Protein AF-A0A5B0KKR2-F1 (afdb_monomer_lite)

Secondary structure (DSSP, 8-state):
---SS-TT--GGGSHHHHHHHHHHHHHHT--S-EEHHHHHHHHTTSTT--HHHHHHHHHHHHHTTSEEEETTEEEEPP--

Sequence (80 aa):
MSSIFLKDEAINKAPAIVGFEIARFLQNSGKSRISIFDVIDHFKREAWFSPNSFFYGVTFLYAVGLIDFEEPYLIARHAD

pLDDT: mean 89.52, std 11.22, range [47.09, 97.31]

Structure (mmCIF, N/CA/C/O backbone):
data_AF-A0A5B0KKR2-F1
#
_entry.id   AF-A0A5B0KKR2-F1
#
loop_
_atom_site.group_PDB
_atom_site.id
_atom_site.type_symbol
_atom_site.label_atom_id
_atom_site.label_alt_id
_atom_site.label_comp_id
_atom_site.label_asym_id
_atom_site.label_entity_id
_atom_site.label_seq_id
_atom_site.pdbx_PDB_ins_code
_atom_site.Cartn_x
_atom_site.Cartn_y
_atom_site.Cartn_z
_atom_site.occupancy
_atom_site.B_iso_or_equiv
_atom_site.auth_seq_id
_atom_site.auth_comp_id
_atom_site.auth_asym_id
_atom_site.auth_atom_id
_atom_site.pdbx_PDB_model_num
ATOM 1 N N . MET A 1 1 ? 4.244 -8.117 -35.538 1.00 47.78 1 MET A N 1
ATOM 2 C CA . MET A 1 1 ? 3.285 -8.484 -34.477 1.00 47.78 1 MET A CA 1
ATOM 3 C C . MET A 1 1 ? 3.754 -7.829 -33.196 1.00 47.78 1 MET A C 1
ATOM 5 O O . MET A 1 1 ? 4.822 -8.181 -32.714 1.00 47.78 1 MET A O 1
ATOM 9 N N . SER A 1 2 ? 3.024 -6.835 -32.698 1.00 59.59 2 SER A N 1
ATOM 10 C CA . SER A 1 2 ? 3.227 -6.323 -31.344 1.00 59.59 2 SER A CA 1
ATOM 11 C C . SER A 1 2 ? 2.876 -7.444 -30.368 1.00 59.59 2 SER A C 1
ATOM 13 O O . SER A 1 2 ? 1.727 -7.880 -30.313 1.00 59.59 2 SER A O 1
ATOM 15 N N . SER A 1 3 ? 3.878 -7.970 -29.669 1.00 64.12 3 SER A N 1
ATOM 16 C CA . SER A 1 3 ? 3.652 -8.879 -28.549 1.00 64.12 3 SER A CA 1
ATOM 17 C C . SER A 1 3 ? 2.875 -8.114 -27.482 1.00 64.12 3 SER A C 1
ATOM 19 O O . SER A 1 3 ? 3.335 -7.062 -27.050 1.00 64.12 3 SER A O 1
ATOM 21 N N . ILE A 1 4 ? 1.697 -8.607 -27.092 1.00 68.25 4 ILE A N 1
ATOM 22 C CA . ILE A 1 4 ? 0.899 -8.007 -26.006 1.00 68.25 4 ILE A CA 1
ATOM 23 C C . ILE A 1 4 ? 1.662 -8.107 -24.674 1.00 68.25 4 ILE A C 1
ATOM 25 O O . ILE A 1 4 ? 1.480 -7.270 -23.802 1.00 68.25 4 ILE A O 1
ATOM 29 N N . PHE A 1 5 ? 2.553 -9.095 -24.554 1.00 66.81 5 PHE A N 1
ATOM 30 C CA . PHE A 1 5 ? 3.396 -9.310 -23.385 1.00 66.81 5 PHE A CA 1
ATOM 31 C C . PHE A 1 5 ? 4.832 -8.889 -23.673 1.00 66.81 5 PHE A C 1
ATOM 33 O O . PHE A 1 5 ? 5.473 -9.399 -24.602 1.00 66.81 5 PHE A O 1
ATOM 40 N N . LEU A 1 6 ? 5.347 -7.974 -22.866 1.00 71.81 6 LEU A N 1
ATOM 41 C CA . LEU A 1 6 ? 6.751 -7.593 -22.881 1.00 71.81 6 LEU A CA 1
ATOM 42 C C . LEU A 1 6 ? 7.537 -8.576 -22.000 1.00 71.81 6 LEU A C 1
ATOM 44 O O . LEU A 1 6 ? 7.107 -8.947 -20.911 1.00 71.81 6 LEU A O 1
ATOM 48 N N . LYS A 1 7 ? 8.687 -9.058 -22.484 1.00 76.88 7 LYS A N 1
ATOM 49 C CA . LYS A 1 7 ? 9.518 -10.034 -21.742 1.00 76.88 7 LYS A CA 1
ATOM 50 C C . L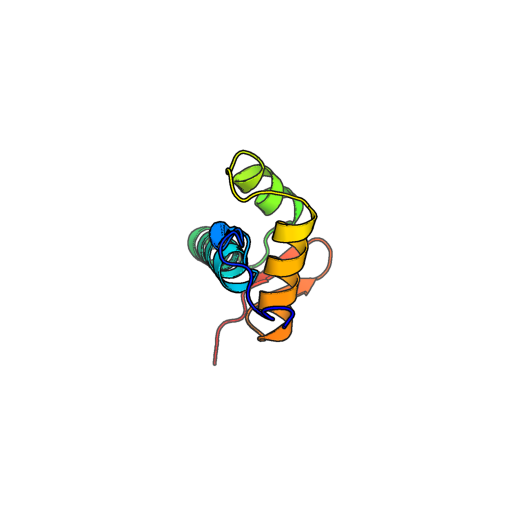YS A 1 7 ? 10.327 -9.390 -20.611 1.00 76.88 7 LYS A C 1
ATOM 52 O O . LYS A 1 7 ? 10.936 -10.094 -19.815 1.00 76.88 7 LYS A O 1
ATOM 57 N N . ASP A 1 8 ? 10.352 -8.066 -20.585 1.00 80.94 8 ASP A N 1
ATOM 58 C CA . ASP A 1 8 ? 11.073 -7.183 -19.676 1.00 80.94 8 ASP A CA 1
ATOM 59 C C . ASP A 1 8 ? 10.130 -6.436 -18.717 1.00 80.94 8 ASP A C 1
ATOM 61 O O . ASP A 1 8 ? 10.530 -5.469 -18.068 1.00 80.94 8 ASP A O 1
ATOM 65 N N . GLU A 1 9 ? 8.879 -6.891 -18.590 1.00 79.25 9 GLU A N 1
ATOM 66 C CA . GLU A 1 9 ? 7.953 -6.362 -17.593 1.00 79.25 9 GLU A CA 1
ATOM 67 C C . GLU A 1 9 ? 8.513 -6.518 -16.175 1.00 79.25 9 GLU A C 1
ATOM 69 O O . GLU A 1 9 ? 8.957 -7.586 -15.748 1.00 79.25 9 GLU A O 1
ATOM 74 N N . ALA A 1 10 ? 8.452 -5.431 -15.408 1.00 84.75 10 ALA A N 1
ATOM 75 C CA . ALA A 1 10 ? 8.825 -5.421 -14.003 1.00 84.75 10 ALA A CA 1
ATOM 76 C C . ALA A 1 10 ? 7.733 -6.111 -13.165 1.00 84.75 10 ALA A C 1
ATOM 78 O O . ALA A 1 10 ? 6.919 -5.447 -12.524 1.00 84.75 10 ALA A O 1
ATOM 79 N N . ILE A 1 11 ? 7.706 -7.450 -13.176 1.00 87.25 11 ILE A N 1
ATOM 80 C CA . ILE A 1 11 ? 6.697 -8.282 -12.484 1.00 87.25 11 ILE A CA 1
ATOM 81 C C . ILE A 1 11 ? 6.615 -7.947 -10.988 1.00 87.25 11 ILE A C 1
ATOM 83 O O . ILE A 1 11 ? 5.537 -7.958 -10.400 1.00 87.25 11 ILE A O 1
ATOM 87 N N . ASN A 1 12 ? 7.736 -7.571 -10.369 1.00 89.56 12 ASN A N 1
ATOM 88 C CA . ASN A 1 12 ? 7.785 -7.138 -8.970 1.00 89.56 12 ASN A CA 1
ATOM 89 C C . ASN A 1 12 ? 6.960 -5.870 -8.679 1.00 89.56 12 ASN A C 1
ATOM 91 O O . ASN A 1 12 ? 6.675 -5.587 -7.521 1.00 89.56 12 ASN A O 1
ATOM 95 N N . LYS A 1 13 ? 6.580 -5.108 -9.709 1.00 92.00 13 LYS A N 1
ATOM 96 C CA . LYS A 1 13 ? 5.710 -3.929 -9.614 1.00 92.00 13 LYS A CA 1
ATOM 97 C C . LYS A 1 13 ? 4.265 -4.221 -10.017 1.00 92.00 13 LYS A C 1
ATOM 99 O O . LYS A 1 13 ? 3.456 -3.295 -10.048 1.00 92.00 13 LYS A O 1
ATOM 104 N N . ALA A 1 14 ? 3.936 -5.472 -10.346 1.00 93.44 14 ALA A N 1
ATOM 105 C CA . ALA A 1 14 ? 2.583 -5.849 -10.720 1.00 93.44 14 ALA A CA 1
ATOM 106 C C . ALA A 1 14 ? 1.607 -5.559 -9.561 1.00 93.44 14 ALA A C 1
ATOM 108 O O . ALA A 1 14 ? 1.947 -5.830 -8.405 1.00 93.44 14 ALA A O 1
ATOM 109 N N . PRO A 1 15 ? 0.382 -5.075 -9.842 1.00 95.56 15 PRO A N 1
ATOM 110 C CA . PRO A 1 15 ? -0.569 -4.683 -8.800 1.00 95.56 15 PRO A CA 1
ATOM 111 C C . PRO A 1 15 ? -0.882 -5.801 -7.800 1.00 95.56 15 PRO A C 1
ATOM 113 O O . PRO A 1 15 ? -1.003 -5.535 -6.611 1.00 95.56 15 PRO A O 1
ATOM 116 N N . ALA A 1 16 ? -0.940 -7.055 -8.257 1.00 95.31 16 ALA A N 1
ATOM 117 C CA . ALA A 1 16 ? -1.164 -8.209 -7.387 1.00 95.31 16 ALA A CA 1
ATOM 118 C C . ALA A 1 16 ? 0.009 -8.475 -6.424 1.00 95.31 16 ALA A C 1
ATOM 120 O O . ALA A 1 16 ? -0.217 -8.825 -5.269 1.00 95.31 16 ALA A O 1
ATOM 121 N N . ILE A 1 17 ? 1.253 -8.277 -6.876 1.00 95.56 17 ILE A N 1
ATOM 122 C CA . ILE A 1 17 ? 2.455 -8.469 -6.051 1.00 95.56 17 ILE A CA 1
ATOM 123 C C . ILE A 1 17 ? 2.573 -7.346 -5.023 1.00 95.56 17 ILE A C 1
ATOM 125 O O . ILE A 1 17 ? 2.727 -7.603 -3.833 1.00 95.56 17 ILE A O 1
ATOM 129 N N . VAL A 1 18 ? 2.426 -6.096 -5.465 1.00 96.38 18 VAL A N 1
ATOM 130 C CA . VAL A 1 18 ? 2.453 -4.938 -4.563 1.00 96.38 18 VAL A CA 1
ATOM 131 C C . VAL A 1 18 ? 1.280 -4.986 -3.581 1.00 96.38 18 VAL A C 1
ATOM 133 O O . VAL A 1 18 ? 1.459 -4.758 -2.388 1.00 96.38 18 VAL A O 1
ATOM 136 N N . GLY A 1 19 ? 0.086 -5.336 -4.063 1.00 96.00 19 GLY A N 1
ATOM 137 C CA . GLY A 1 19 ? -1.098 -5.533 -3.237 1.00 96.00 19 GLY A CA 1
ATOM 138 C C . GLY A 1 19 ? -0.890 -6.615 -2.178 1.00 96.00 19 GLY A C 1
ATOM 139 O O . GLY A 1 19 ? -1.268 -6.408 -1.030 1.00 96.00 19 GLY A O 1
ATOM 140 N N . PHE A 1 20 ? -0.230 -7.728 -2.511 1.00 95.56 20 PHE A N 1
ATOM 141 C CA . PHE A 1 20 ? 0.125 -8.751 -1.526 1.00 95.56 20 PHE A CA 1
ATOM 142 C C . PHE A 1 20 ? 1.015 -8.196 -0.405 1.00 95.56 20 PHE A C 1
ATOM 144 O O . PHE A 1 20 ? 0.700 -8.405 0.766 1.00 95.56 20 PHE A O 1
ATOM 151 N N . GLU A 1 21 ? 2.079 -7.457 -0.733 1.00 96.06 21 GLU A N 1
ATOM 152 C CA . GLU A 1 21 ? 2.966 -6.868 0.284 1.00 96.06 21 GLU A CA 1
ATOM 153 C C . GLU A 1 21 ? 2.216 -5.881 1.188 1.00 96.06 21 GLU A C 1
ATOM 155 O O . GLU A 1 21 ? 2.343 -5.931 2.414 1.00 96.06 21 GLU A O 1
ATOM 160 N N . ILE A 1 22 ? 1.361 -5.037 0.603 1.00 95.75 22 ILE A N 1
ATOM 161 C CA . ILE A 1 22 ? 0.518 -4.110 1.363 1.00 95.75 22 ILE A CA 1
ATOM 162 C C . ILE A 1 22 ? -0.436 -4.888 2.273 1.00 95.75 22 ILE A C 1
ATOM 164 O O . ILE A 1 22 ? -0.437 -4.657 3.478 1.00 95.75 22 ILE A O 1
ATOM 168 N N . ALA A 1 23 ? -1.204 -5.842 1.744 1.00 94.88 23 ALA A N 1
ATOM 169 C CA . ALA A 1 23 ? -2.154 -6.636 2.524 1.00 94.88 23 ALA A CA 1
ATOM 170 C C . ALA A 1 23 ? -1.467 -7.390 3.672 1.00 94.88 23 ALA A C 1
ATOM 172 O O . ALA A 1 23 ? -1.976 -7.414 4.794 1.00 94.88 23 ALA A O 1
ATOM 173 N N . ARG A 1 24 ? -0.278 -7.944 3.418 1.00 94.50 24 ARG A N 1
ATOM 174 C CA . ARG A 1 24 ? 0.557 -8.590 4.431 1.00 94.50 24 ARG A CA 1
ATOM 175 C C . ARG A 1 24 ? 0.956 -7.616 5.537 1.00 94.50 24 ARG A C 1
ATOM 177 O O . ARG A 1 24 ? 0.863 -7.967 6.711 1.00 94.50 24 ARG A O 1
ATOM 184 N N . PHE A 1 25 ? 1.372 -6.399 5.189 1.00 95.06 25 PHE A N 1
ATOM 185 C CA . PHE A 1 25 ? 1.663 -5.355 6.173 1.00 95.06 25 PHE A CA 1
ATOM 186 C C . PHE A 1 25 ? 0.423 -4.978 6.993 1.00 95.06 25 PHE A C 1
ATOM 188 O O . PHE A 1 25 ? 0.513 -4.897 8.220 1.00 95.06 25 PHE A O 1
ATOM 195 N N . LEU A 1 26 ? -0.739 -4.815 6.344 1.00 93.56 26 LEU A N 1
ATOM 196 C CA . LEU A 1 26 ? -1.985 -4.481 7.037 1.00 93.56 26 LEU A CA 1
ATOM 197 C C . LEU A 1 26 ? -2.349 -5.561 8.069 1.00 93.56 26 LEU A C 1
ATOM 199 O O . LEU A 1 26 ? -2.575 -5.235 9.235 1.00 93.56 26 LEU A O 1
ATOM 203 N N . GLN A 1 27 ? -2.308 -6.838 7.672 1.00 91.25 27 GLN A N 1
ATOM 204 C CA . GLN A 1 27 ? -2.598 -7.975 8.554 1.00 91.25 27 GLN A CA 1
ATOM 205 C C . GLN A 1 27 ? -1.607 -8.075 9.722 1.00 91.25 27 GLN A C 1
ATOM 207 O O . GLN A 1 27 ? -2.017 -8.219 10.872 1.00 91.25 27 GLN A O 1
ATOM 212 N N . ASN A 1 28 ? -0.305 -7.942 9.451 1.00 92.75 28 ASN A N 1
ATOM 213 C CA . ASN A 1 28 ? 0.734 -8.055 10.479 1.00 92.75 28 ASN A CA 1
ATOM 214 C C . ASN A 1 28 ? 0.722 -6.903 11.489 1.00 92.75 28 ASN A C 1
ATOM 216 O O . ASN A 1 28 ? 1.246 -7.050 12.591 1.00 92.75 28 ASN A O 1
ATOM 220 N N . SER A 1 29 ? 0.150 -5.752 11.133 1.00 89.62 29 SER A N 1
ATOM 221 C CA . SER A 1 29 ? 0.087 -4.606 12.040 1.00 89.62 29 SER A CA 1
ATOM 222 C C . SER A 1 29 ? -0.845 -4.832 13.242 1.00 89.62 29 SER A C 1
ATOM 224 O O . SER A 1 29 ? -0.703 -4.142 14.251 1.00 89.62 29 SER A O 1
ATOM 226 N N . GLY A 1 30 ? -1.829 -5.738 13.120 1.00 85.62 30 GLY A N 1
ATOM 227 C CA . GLY A 1 30 ? -2.900 -5.939 14.103 1.00 85.62 30 GLY A CA 1
ATOM 228 C C . GLY A 1 30 ? -3.831 -4.732 14.303 1.00 85.62 30 GLY A C 1
ATOM 229 O O . GLY A 1 30 ? -4.646 -4.735 15.224 1.00 85.62 30 GLY A O 1
ATOM 230 N N . LYS A 1 31 ? -3.709 -3.681 13.481 1.00 87.88 31 LYS A N 1
ATOM 231 C CA . LYS A 1 31 ? -4.529 -2.467 13.562 1.00 87.88 31 LYS A CA 1
ATOM 232 C C . LYS A 1 31 ? -5.746 -2.594 12.649 1.00 87.88 31 LYS A C 1
ATOM 234 O O . LYS A 1 31 ? -5.620 -3.027 11.510 1.00 87.88 31 LYS A O 1
ATOM 239 N N . SER A 1 32 ? -6.903 -2.130 13.119 1.00 86.38 32 SER A N 1
ATOM 240 C CA . SER A 1 32 ? -8.134 -2.086 12.314 1.00 86.38 32 SER A CA 1
ATOM 241 C C . SER A 1 32 ? -8.086 -1.054 11.183 1.00 86.38 32 SER A C 1
ATOM 243 O O . SER A 1 32 ? -8.737 -1.227 10.160 1.00 86.38 32 SER A O 1
ATOM 245 N N . ARG A 1 33 ? -7.308 0.017 11.362 1.00 92.44 33 ARG A N 1
ATOM 246 C CA . ARG A 1 33 ? -7.125 1.103 10.394 1.00 92.44 33 ARG A CA 1
ATOM 247 C C . ARG A 1 33 ? -5.666 1.524 10.350 1.00 92.44 33 ARG A C 1
ATOM 249 O O . ARG A 1 33 ? -5.024 1.653 11.397 1.00 92.44 33 ARG A O 1
ATOM 256 N N . ILE A 1 34 ? -5.142 1.748 9.152 1.00 95.81 34 ILE A N 1
ATOM 257 C CA . ILE A 1 34 ? -3.732 2.089 8.941 1.00 95.81 34 ILE A CA 1
ATOM 258 C C . ILE A 1 34 ? -3.659 3.266 7.988 1.00 95.81 34 ILE A C 1
ATOM 260 O O . ILE A 1 34 ? -4.276 3.252 6.930 1.00 95.81 34 ILE A O 1
ATOM 264 N N . SER A 1 35 ? -2.923 4.305 8.373 1.00 95.94 35 SER A N 1
ATOM 265 C CA . SER A 1 35 ? -2.763 5.484 7.529 1.00 95.94 35 SER A CA 1
ATOM 266 C C . SER A 1 35 ? -2.001 5.116 6.260 1.00 95.94 35 SER A C 1
ATOM 268 O O . SER A 1 35 ? -0.971 4.446 6.333 1.00 95.94 35 SER A O 1
ATOM 270 N N . ILE A 1 36 ? -2.441 5.615 5.102 1.00 94.94 36 ILE A N 1
ATOM 271 C CA . ILE A 1 36 ? -1.688 5.495 3.843 1.00 94.94 36 ILE A CA 1
ATOM 272 C C . ILE A 1 36 ? -0.246 5.999 4.016 1.00 94.94 36 ILE A C 1
ATOM 274 O O . ILE A 1 36 ? 0.683 5.427 3.446 1.00 94.94 36 ILE A O 1
ATOM 278 N N . PHE A 1 37 ? -0.035 7.022 4.849 1.00 95.12 37 PHE A N 1
ATOM 279 C CA . PHE A 1 37 ? 1.298 7.548 5.138 1.00 95.12 37 PHE A CA 1
ATOM 280 C C . PHE A 1 37 ? 2.182 6.547 5.892 1.00 95.12 37 PHE A C 1
ATOM 282 O O . PHE A 1 37 ? 3.372 6.478 5.599 1.00 95.12 37 PHE A O 1
ATOM 289 N N . ASP A 1 38 ? 1.615 5.736 6.790 1.00 95.25 38 ASP A N 1
ATOM 290 C CA . ASP A 1 38 ? 2.361 4.694 7.511 1.00 95.25 38 ASP A CA 1
ATOM 291 C C . ASP A 1 38 ? 2.805 3.584 6.547 1.00 95.25 38 ASP A C 1
ATOM 293 O O . ASP A 1 38 ? 3.933 3.097 6.620 1.00 95.25 38 ASP A O 1
ATOM 297 N N . VAL A 1 39 ? 1.928 3.210 5.606 1.00 95.50 39 VAL A N 1
ATOM 298 C CA . VAL A 1 39 ? 2.238 2.207 4.575 1.00 95.50 39 VAL A CA 1
ATOM 299 C C . VAL A 1 39 ? 3.352 2.710 3.656 1.00 95.50 39 VAL A C 1
ATOM 301 O O . VAL A 1 39 ? 4.304 1.985 3.370 1.00 95.50 39 VAL A O 1
ATOM 304 N N . ILE A 1 40 ? 3.265 3.968 3.215 1.00 95.50 40 ILE A N 1
ATOM 305 C CA . ILE A 1 40 ? 4.303 4.591 2.389 1.00 95.50 40 ILE A CA 1
ATOM 306 C C . ILE A 1 40 ? 5.623 4.675 3.157 1.00 95.50 40 ILE A C 1
ATOM 308 O O . ILE A 1 40 ? 6.665 4.344 2.596 1.00 95.50 40 ILE A O 1
ATOM 312 N N . ASP A 1 41 ? 5.609 5.093 4.425 1.00 96.38 41 ASP A N 1
ATOM 313 C CA . ASP A 1 41 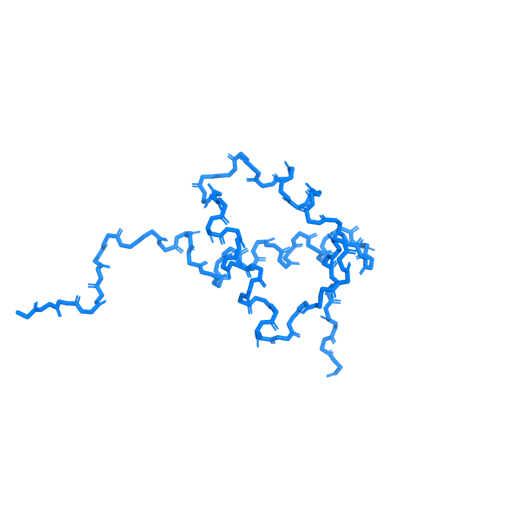? 6.832 5.211 5.221 1.00 96.38 41 ASP A CA 1
ATOM 314 C C . ASP A 1 41 ? 7.554 3.867 5.373 1.00 96.38 41 ASP A C 1
ATOM 316 O O . ASP A 1 41 ? 8.782 3.815 5.256 1.00 96.38 41 ASP A O 1
ATOM 320 N N . HIS A 1 42 ? 6.785 2.784 5.527 1.00 95.81 42 HIS A N 1
ATOM 321 C CA . HIS A 1 42 ? 7.297 1.420 5.591 1.00 95.81 42 HIS A CA 1
ATOM 322 C C . HIS A 1 42 ? 7.953 0.975 4.273 1.00 95.81 42 HIS A C 1
ATOM 324 O O . HIS A 1 42 ? 9.060 0.441 4.290 1.00 95.81 42 HIS A O 1
ATOM 330 N N . PHE A 1 43 ? 7.312 1.232 3.127 1.00 95.88 43 PHE A N 1
ATOM 331 C CA . PHE A 1 43 ? 7.742 0.675 1.839 1.00 95.88 43 PHE A CA 1
ATOM 332 C C . PHE A 1 43 ? 8.572 1.609 0.952 1.00 95.88 43 PHE A C 1
ATOM 334 O O . PHE A 1 43 ? 9.133 1.147 -0.039 1.00 95.88 43 PHE A O 1
ATOM 341 N N . LYS A 1 44 ? 8.726 2.900 1.279 1.00 95.12 44 LYS A N 1
ATOM 342 C CA . LYS A 1 44 ? 9.409 3.889 0.411 1.00 95.12 44 LYS A CA 1
ATOM 343 C C . LYS A 1 44 ? 10.853 3.547 0.018 1.00 95.12 44 LYS A C 1
ATOM 345 O O . LYS A 1 44 ? 11.409 4.202 -0.860 1.00 95.12 44 LYS A O 1
ATOM 350 N N . ARG A 1 45 ? 11.490 2.588 0.701 1.00 95.31 45 ARG A N 1
ATOM 351 C CA . ARG A 1 45 ? 12.866 2.132 0.435 1.00 95.31 45 ARG A CA 1
ATOM 352 C C . ARG A 1 45 ? 12.939 0.824 -0.358 1.00 95.31 45 ARG A C 1
ATOM 354 O O . ARG A 1 45 ? 14.039 0.421 -0.725 1.00 95.31 45 ARG A O 1
ATOM 361 N N . GLU A 1 46 ? 11.810 0.178 -0.628 1.00 94.12 46 GLU A N 1
ATOM 362 C CA . GLU A 1 46 ? 11.766 -1.077 -1.373 1.00 94.12 46 GLU A CA 1
ATOM 363 C C . GLU A 1 46 ? 12.015 -0.868 -2.869 1.00 94.12 46 GLU A C 1
ATOM 365 O O . GLU A 1 46 ? 11.568 0.109 -3.469 1.00 94.12 46 GLU A O 1
ATOM 370 N N . ALA A 1 47 ? 12.680 -1.830 -3.513 1.00 91.06 47 ALA A N 1
ATOM 371 C CA . ALA A 1 47 ? 13.044 -1.728 -4.930 1.00 91.06 47 ALA A CA 1
ATOM 372 C C . ALA A 1 47 ? 11.827 -1.675 -5.880 1.00 91.06 47 ALA A C 1
ATOM 374 O O . ALA A 1 47 ? 11.907 -1.132 -6.986 1.00 91.06 47 ALA A O 1
ATOM 375 N N . TRP A 1 48 ? 10.690 -2.245 -5.470 1.00 89.00 48 TRP A N 1
ATOM 376 C CA . TRP A 1 48 ? 9.440 -2.191 -6.231 1.00 89.00 48 TRP A CA 1
ATOM 377 C C . TRP A 1 48 ? 8.683 -0.869 -6.040 1.00 89.00 48 TRP A C 1
ATOM 379 O O . TRP A 1 48 ? 7.776 -0.564 -6.827 1.00 89.00 48 TRP A O 1
ATOM 389 N N . PHE A 1 49 ? 9.037 -0.075 -5.024 1.00 94.06 49 PHE A N 1
ATOM 390 C CA . PHE A 1 49 ? 8.264 1.093 -4.638 1.00 94.06 49 PHE A CA 1
ATOM 391 C C . PHE A 1 49 ? 8.379 2.213 -5.673 1.00 94.06 49 PHE A C 1
ATOM 393 O O . PHE A 1 49 ? 9.453 2.649 -6.083 1.00 94.06 49 PHE A O 1
ATOM 400 N N . SER A 1 50 ? 7.219 2.698 -6.090 1.00 94.38 50 SER A N 1
ATOM 401 C CA . SER A 1 50 ? 7.019 3.939 -6.824 1.00 94.38 50 SER A CA 1
ATOM 402 C C . SER A 1 50 ? 5.593 4.406 -6.535 1.00 94.38 50 SER A C 1
ATOM 404 O O . SER A 1 50 ? 4.744 3.555 -6.255 1.00 94.38 50 SER A O 1
ATOM 406 N N . PRO A 1 51 ? 5.277 5.708 -6.640 1.00 93.75 51 PRO A N 1
ATOM 407 C CA . PRO A 1 51 ? 3.909 6.173 -6.435 1.00 93.75 51 PRO A CA 1
ATOM 408 C C . PRO A 1 51 ? 2.894 5.393 -7.281 1.00 93.75 51 PRO A C 1
ATOM 410 O O . PRO A 1 51 ? 1.891 4.931 -6.752 1.00 93.75 51 PRO A O 1
ATOM 413 N N . ASN A 1 52 ? 3.196 5.141 -8.558 1.00 94.69 52 ASN A N 1
ATOM 414 C CA . ASN A 1 52 ? 2.297 4.409 -9.455 1.00 94.69 52 ASN A CA 1
ATOM 415 C C . ASN A 1 52 ? 2.104 2.947 -9.039 1.00 94.69 52 ASN A C 1
ATOM 417 O O . ASN A 1 52 ? 0.972 2.480 -8.993 1.00 94.69 52 ASN A O 1
ATOM 421 N N . SER A 1 53 ? 3.185 2.222 -8.726 1.00 95.12 53 SER A N 1
ATOM 422 C CA . SER A 1 53 ? 3.073 0.819 -8.299 1.00 95.12 53 SER A CA 1
ATOM 423 C C . SER A 1 53 ? 2.324 0.696 -6.973 1.00 95.12 53 SER A C 1
ATOM 425 O O . SER A 1 53 ? 1.478 -0.185 -6.840 1.00 95.12 53 SER A O 1
ATOM 427 N N . PHE A 1 54 ? 2.561 1.621 -6.038 1.00 95.88 54 PHE A N 1
ATOM 428 C CA . PHE A 1 54 ? 1.799 1.722 -4.798 1.00 95.88 54 PHE A CA 1
ATOM 429 C C . PHE A 1 54 ? 0.313 1.968 -5.077 1.00 95.88 54 PHE A C 1
ATOM 431 O O . PHE A 1 54 ? -0.515 1.160 -4.667 1.00 95.88 54 PHE A O 1
ATOM 438 N N . PHE A 1 55 ? -0.025 3.022 -5.829 1.00 95.25 55 PHE A N 1
ATOM 439 C CA . PHE A 1 55 ? -1.413 3.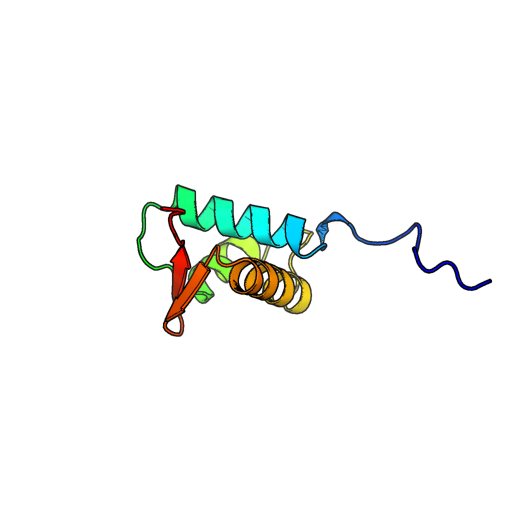342 -6.164 1.00 95.25 55 PHE A CA 1
ATOM 440 C C . PHE A 1 55 ? -2.114 2.167 -6.839 1.00 95.25 55 PHE A C 1
ATOM 442 O O . PHE A 1 55 ? -3.197 1.791 -6.406 1.00 95.25 55 PHE A O 1
ATOM 449 N N . TYR A 1 56 ? -1.488 1.527 -7.829 1.00 95.88 56 TYR A N 1
ATOM 450 C CA . TYR A 1 56 ? -2.086 0.368 -8.483 1.00 95.88 56 TYR A CA 1
ATOM 451 C C . TYR A 1 56 ? -2.252 -0.831 -7.550 1.00 95.88 56 TYR A C 1
ATOM 453 O O . TYR A 1 56 ? -3.266 -1.514 -7.647 1.00 95.88 56 TYR A O 1
ATOM 461 N N . GLY A 1 57 ? -1.311 -1.078 -6.636 1.00 96.44 57 GLY A N 1
ATOM 462 C CA . GLY A 1 57 ? -1.453 -2.124 -5.622 1.00 96.44 57 GLY A CA 1
ATOM 463 C C . GLY A 1 57 ? -2.640 -1.872 -4.692 1.00 96.44 57 GLY A C 1
ATOM 464 O O . GLY A 1 57 ? -3.453 -2.766 -4.475 1.00 96.44 57 GLY A O 1
ATOM 465 N N . VAL A 1 58 ? -2.795 -0.640 -4.201 1.00 96.00 58 VAL A N 1
ATOM 466 C CA . VAL A 1 58 ? -3.931 -0.271 -3.345 1.00 96.00 58 VAL A CA 1
ATOM 467 C C . VAL A 1 58 ? -5.251 -0.322 -4.132 1.00 96.00 58 VAL A C 1
ATOM 469 O O . VAL A 1 58 ? -6.223 -0.907 -3.661 1.00 96.00 58 VAL A O 1
ATOM 472 N N . THR A 1 59 ? -5.292 0.208 -5.359 1.00 96.56 59 THR A N 1
ATOM 473 C CA . THR A 1 59 ? -6.471 0.118 -6.237 1.00 96.56 59 THR A CA 1
ATOM 474 C C . THR A 1 59 ? -6.848 -1.329 -6.532 1.00 96.56 59 THR A C 1
ATOM 476 O O . THR A 1 59 ? -8.031 -1.652 -6.526 1.00 96.56 59 THR A O 1
ATOM 479 N N . PHE A 1 60 ? -5.869 -2.206 -6.763 1.00 97.31 60 PHE A N 1
ATOM 480 C CA . PHE A 1 60 ? -6.114 -3.630 -6.961 1.00 97.31 60 PHE A CA 1
ATOM 481 C C . PHE A 1 60 ? -6.814 -4.237 -5.745 1.00 97.31 60 PHE A C 1
ATOM 483 O O . PHE A 1 60 ? -7.873 -4.834 -5.909 1.00 97.31 60 PHE A O 1
ATOM 490 N N . LEU A 1 61 ? -6.275 -4.029 -4.537 1.00 96.25 61 LEU A N 1
ATOM 491 C CA . LEU A 1 61 ? -6.872 -4.546 -3.301 1.00 96.25 61 LEU A CA 1
ATOM 492 C C . LEU A 1 61 ? -8.297 -4.031 -3.077 1.00 96.25 61 LEU A C 1
ATOM 494 O O . LEU A 1 61 ? -9.164 -4.800 -2.666 1.00 96.25 61 LEU A O 1
ATOM 498 N N .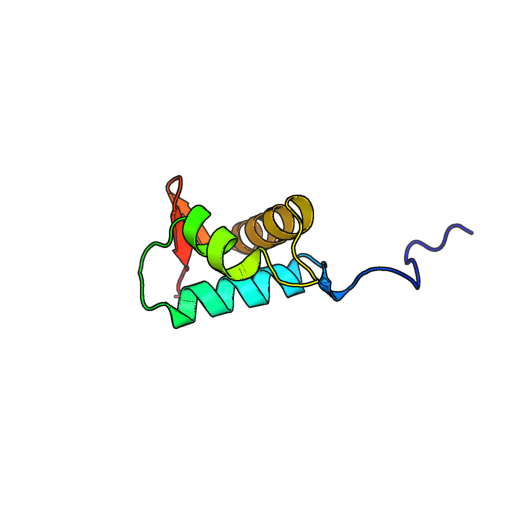 TYR A 1 62 ? -8.543 -2.754 -3.364 1.00 95.88 62 TYR A N 1
ATOM 499 C CA . TYR A 1 62 ? -9.879 -2.171 -3.280 1.00 95.88 62 TYR A CA 1
ATOM 500 C C . TYR A 1 62 ? -10.834 -2.808 -4.2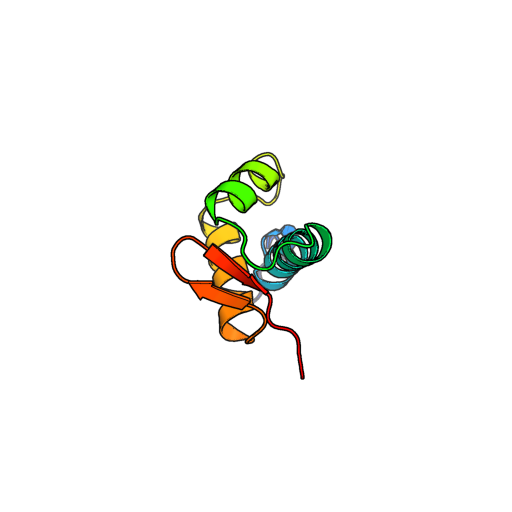95 1.00 95.88 62 TYR A C 1
ATOM 502 O O . TYR A 1 62 ? -11.928 -3.238 -3.943 1.00 95.88 62 TYR A O 1
ATOM 510 N N . ALA A 1 63 ? -10.398 -2.943 -5.550 1.00 96.81 63 ALA A N 1
ATOM 511 C CA . ALA A 1 63 ? -11.208 -3.512 -6.622 1.00 96.81 63 ALA A CA 1
ATOM 512 C C . ALA A 1 63 ? -11.594 -4.977 -6.366 1.00 96.81 63 ALA A C 1
ATOM 514 O O . ALA A 1 63 ? -12.679 -5.396 -6.763 1.00 96.81 63 ALA A O 1
ATOM 515 N N . VAL A 1 64 ? -10.731 -5.750 -5.698 1.00 95.62 64 VAL A N 1
ATOM 516 C CA . VAL A 1 64 ? -11.030 -7.139 -5.310 1.00 95.62 64 VAL A CA 1
ATOM 517 C C . VAL A 1 64 ? -11.709 -7.266 -3.941 1.00 95.62 64 VAL A C 1
ATOM 519 O O . VAL A 1 64 ? -11.911 -8.381 -3.469 1.00 95.62 64 VAL A O 1
ATOM 522 N N . GLY A 1 65 ? -12.064 -6.151 -3.294 1.00 94.62 65 GLY A N 1
ATOM 523 C CA . GLY A 1 65 ? -12.778 -6.155 -2.016 1.00 94.62 65 GLY A CA 1
ATOM 524 C C . GLY A 1 65 ? -11.951 -6.676 -0.838 1.00 94.62 65 GLY A C 1
ATOM 525 O O . GLY A 1 65 ? -12.510 -7.247 0.094 1.00 94.62 65 GLY A O 1
ATOM 526 N N . LEU A 1 66 ? -10.626 -6.506 -0.870 1.00 94.56 66 LEU A N 1
ATOM 527 C CA . LEU A 1 66 ? -9.732 -6.873 0.237 1.00 94.56 66 LEU A CA 1
ATOM 528 C C . LEU A 1 66 ? -9.454 -5.708 1.190 1.00 94.56 66 LEU A C 1
ATOM 530 O O . LEU A 1 66 ? -9.050 -5.933 2.331 1.00 94.56 66 LEU A O 1
ATOM 534 N N . ILE A 1 67 ? -9.662 -4.473 0.736 1.00 95.00 67 ILE A N 1
ATOM 535 C CA . ILE A 1 67 ? -9.570 -3.278 1.575 1.00 95.00 67 ILE A CA 1
ATOM 536 C C . ILE A 1 67 ? -10.718 -2.317 1.280 1.00 95.00 67 ILE A C 1
ATOM 538 O O . ILE A 1 67 ? -11.217 -2.277 0.157 1.00 95.00 67 ILE A O 1
ATOM 542 N N . ASP A 1 68 ? -11.055 -1.497 2.268 1.00 94.69 68 ASP A N 1
ATOM 543 C CA . ASP A 1 68 ? -11.863 -0.291 2.110 1.00 94.69 68 ASP A CA 1
ATOM 544 C C . ASP A 1 68 ? -11.012 0.959 2.392 1.00 94.69 68 ASP A C 1
ATOM 546 O O . ASP A 1 68 ? -9.973 0.901 3.066 1.00 94.69 68 ASP A O 1
ATOM 550 N N . PHE A 1 69 ? -11.464 2.095 1.860 1.00 92.19 69 PHE A N 1
ATOM 551 C CA . PHE A 1 69 ? -10.894 3.410 2.135 1.00 92.19 69 PHE A CA 1
ATOM 552 C C . PHE A 1 69 ? -11.822 4.198 3.056 1.00 92.19 69 PHE A C 1
ATOM 554 O O . PHE A 1 69 ? -12.973 4.452 2.712 1.00 92.19 69 PHE A O 1
ATOM 561 N N . GLU A 1 70 ? -11.284 4.625 4.193 1.00 92.12 70 GLU A N 1
ATOM 562 C CA . GLU A 1 70 ? -11.865 5.672 5.034 1.00 92.12 70 GLU A CA 1
ATOM 563 C C . GLU A 1 70 ? -10.802 6.756 5.170 1.00 92.12 70 GLU A C 1
ATOM 565 O O . GLU A 1 70 ? -9.903 6.640 5.999 1.00 92.12 70 GLU A O 1
ATOM 570 N N . GLU A 1 71 ? -10.802 7.759 4.295 1.00 88.75 71 GLU A N 1
ATOM 571 C CA . GLU A 1 71 ? -9.616 8.583 4.063 1.00 88.75 71 GLU A CA 1
ATOM 572 C C . GLU A 1 71 ? -9.066 9.257 5.342 1.00 88.75 71 GLU A C 1
ATOM 574 O O . GLU A 1 71 ? -9.830 9.816 6.133 1.00 88.75 71 GLU A O 1
ATOM 579 N N . PRO A 1 72 ? -7.728 9.276 5.552 1.00 91.44 72 PRO A N 1
ATOM 580 C CA . PRO A 1 72 ? -6.651 8.719 4.719 1.00 91.44 72 PRO A CA 1
ATOM 581 C C . PRO A 1 72 ? -6.253 7.275 5.105 1.00 91.44 72 PRO A C 1
ATOM 583 O O . PRO A 1 72 ? -5.088 6.891 4.966 1.00 91.44 72 PRO A O 1
ATOM 586 N N . TYR A 1 73 ? -7.176 6.492 5.660 1.00 95.62 73 TYR A N 1
ATOM 587 C CA . TYR A 1 73 ? -6.920 5.161 6.202 1.00 95.62 73 TYR A CA 1
ATOM 588 C C . TYR A 1 73 ? -7.297 4.042 5.225 1.00 95.62 73 TYR A C 1
ATOM 590 O O . TYR A 1 73 ? -8.295 4.113 4.509 1.00 95.62 73 TYR A O 1
ATOM 598 N N . LEU A 1 74 ? -6.486 2.985 5.245 1.00 94.69 74 LEU A N 1
ATOM 599 C CA . LEU A 1 74 ? -6.780 1.682 4.664 1.00 94.69 74 LEU A CA 1
ATOM 600 C C . LEU A 1 74 ? -7.333 0.769 5.758 1.00 94.69 74 LEU A C 1
ATOM 602 O O . LEU A 1 74 ? -6.743 0.669 6.842 1.00 94.69 74 LEU A O 1
ATOM 606 N N . ILE A 1 75 ? -8.433 0.087 5.454 1.00 93.50 75 ILE A N 1
ATOM 607 C CA . ILE A 1 75 ? -9.089 -0.868 6.348 1.00 93.50 75 ILE A CA 1
ATOM 608 C C . ILE A 1 75 ? -9.072 -2.229 5.670 1.00 93.50 75 ILE A C 1
ATOM 610 O O . ILE A 1 75 ? -9.605 -2.381 4.576 1.00 93.50 75 ILE A O 1
ATOM 614 N N . ALA A 1 76 ? -8.433 -3.219 6.297 1.00 91.25 76 ALA A N 1
ATOM 615 C CA . ALA A 1 76 ? -8.444 -4.583 5.785 1.00 91.25 76 ALA A CA 1
ATOM 616 C C . ALA A 1 76 ? -9.836 -5.192 5.972 1.00 91.25 76 ALA A C 1
ATOM 618 O O . ALA A 1 76 ? -10.381 -5.170 7.076 1.00 91.25 76 ALA A O 1
ATOM 619 N N . ARG A 1 77 ? -10.388 -5.770 4.907 1.00 86.69 77 ARG A N 1
ATOM 620 C CA . ARG A 1 77 ? -11.634 -6.526 4.991 1.00 86.69 77 ARG A CA 1
ATOM 621 C C . ARG A 1 77 ? -11.323 -7.953 5.407 1.00 86.69 77 ARG A C 1
ATOM 623 O O . ARG A 1 77 ? -10.400 -8.584 4.891 1.00 86.69 77 ARG A O 1
ATOM 630 N N . HIS A 1 78 ? -12.095 -8.467 6.350 1.00 71.56 78 HIS A N 1
ATOM 631 C CA . HIS A 1 78 ? -12.140 -9.897 6.603 1.00 71.56 78 HIS A CA 1
ATOM 632 C C . HIS A 1 78 ? -13.165 -10.487 5.635 1.00 71.56 78 HIS A C 1
ATOM 634 O O . HIS A 1 78 ? -14.244 -9.924 5.463 1.00 71.56 78 HIS A O 1
ATOM 640 N N . AL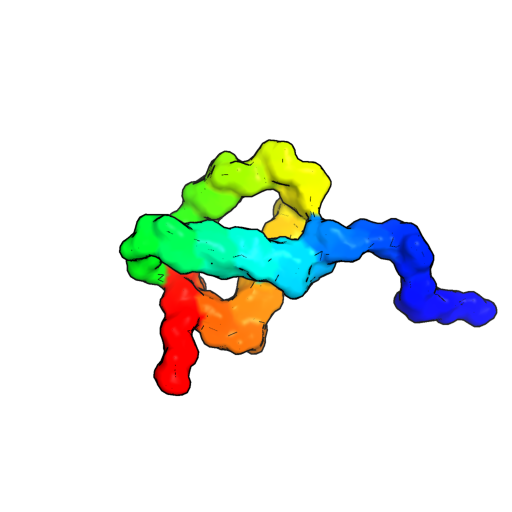A A 1 79 ? -12.786 -11.548 4.924 1.00 54.31 79 ALA A N 1
ATOM 641 C CA . ALA A 1 79 ? -13.762 -12.330 4.184 1.00 54.31 79 ALA A CA 1
ATOM 642 C C . ALA A 1 79 ? -14.646 -13.023 5.228 1.00 54.31 79 ALA A C 1
ATOM 644 O O . ALA A 1 79 ? -14.126 -13.820 6.011 1.00 54.31 79 ALA A O 1
ATOM 645 N N . ASP A 1 80 ? -15.922 -12.640 5.277 1.00 47.09 80 ASP A N 1
ATOM 646 C CA . ASP A 1 80 ? -16.961 -13.379 6.001 1.00 47.09 80 ASP A CA 1
ATOM 647 C C . ASP A 1 80 ? -17.157 -14.778 5.391 1.00 47.09 80 ASP A C 1
ATOM 649 O O . ASP A 1 80 ? -17.101 -14.898 4.140 1.00 47.09 80 ASP A O 1
#

Foldseek 3Di:
DPDPDDPPDPVCLQLCNLLVVLLVVQVVVPDQKDFPVNSCVVCVPPPNDDPVSNVSNLVVCVVVPQWDDPPRIIGGDDDD

Radius of gyration: 13.71 Å; chains: 1; bounding box: 30×22×49 Å

Organism: NCBI:txid2970906